Protein AF-A0A6I3C7V6-F1 (afdb_monomer_lite)

Structure (mmCIF, N/CA/C/O backbone):
data_AF-A0A6I3C7V6-F1
#
_entry.id   AF-A0A6I3C7V6-F1
#
loop_
_atom_site.group_PDB
_atom_site.id
_atom_site.type_symbol
_atom_site.label_atom_id
_atom_site.label_alt_id
_atom_site.label_comp_id
_atom_site.label_asym_id
_atom_site.label_entity_id
_atom_site.label_seq_id
_atom_site.pdbx_PDB_ins_code
_atom_site.Cartn_x
_atom_site.Cartn_y
_atom_site.Cartn_z
_atom_site.occupancy
_atom_site.B_iso_or_equiv
_atom_site.auth_seq_id
_atom_site.auth_comp_id
_atom_site.auth_asym_id
_atom_site.auth_atom_id
_atom_site.pdbx_PDB_model_num
ATOM 1 N N . MET A 1 1 ? -8.699 -9.680 4.869 1.00 90.75 1 MET A N 1
ATOM 2 C CA . MET A 1 1 ? -7.502 -8.913 5.266 1.00 90.75 1 MET A CA 1
ATOM 3 C C . MET A 1 1 ? -7.201 -7.929 4.156 1.00 90.75 1 MET A C 1
ATOM 5 O O . MET A 1 1 ? -7.150 -8.349 3.002 1.00 90.75 1 MET A O 1
ATOM 9 N N . LEU A 1 2 ? -7.077 -6.646 4.476 1.00 95.19 2 LEU A N 1
ATOM 10 C CA . LEU A 1 2 ? -6.741 -5.603 3.509 1.00 95.19 2 LEU A CA 1
ATOM 11 C C . LEU A 1 2 ? -5.252 -5.277 3.642 1.00 95.19 2 LEU A C 1
ATOM 13 O O . LEU A 1 2 ? -4.788 -4.923 4.722 1.00 95.19 2 LEU A O 1
ATOM 17 N N . VAL A 1 3 ? -4.504 -5.417 2.548 1.00 95.44 3 VAL A N 1
ATOM 18 C CA . VAL A 1 3 ? -3.051 -5.222 2.530 1.00 95.44 3 VAL A CA 1
ATOM 19 C C . VAL A 1 3 ? -2.707 -4.078 1.592 1.00 95.44 3 VAL A C 1
ATOM 21 O O . VAL A 1 3 ? -3.037 -4.135 0.406 1.00 95.44 3 VAL A O 1
ATOM 24 N N . MET A 1 4 ? -2.023 -3.054 2.105 1.00 96.06 4 MET A N 1
ATOM 25 C CA . MET A 1 4 ? -1.459 -2.002 1.266 1.00 96.06 4 MET A CA 1
ATOM 26 C C . MET A 1 4 ? -0.129 -2.45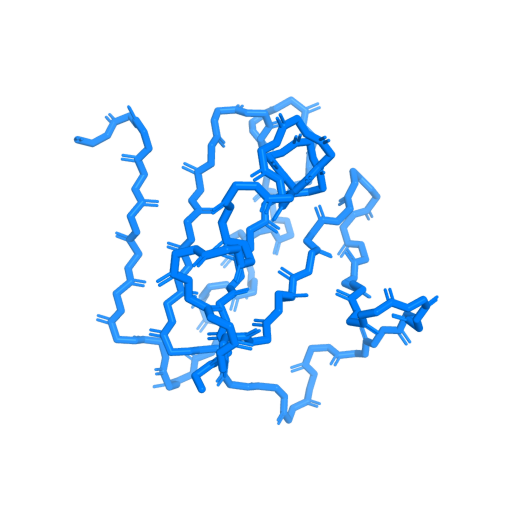6 0.661 1.00 96.06 4 MET A C 1
ATOM 28 O O . MET A 1 4 ? 0.756 -2.900 1.389 1.00 96.06 4 MET A O 1
ATOM 32 N N . ILE A 1 5 ? 0.026 -2.295 -0.651 1.00 95.62 5 ILE A N 1
ATOM 33 C CA . ILE A 1 5 ? 1.278 -2.500 -1.394 1.00 95.62 5 ILE A CA 1
ATOM 34 C C . ILE A 1 5 ? 1.453 -1.388 -2.436 1.00 95.62 5 ILE A C 1
ATOM 36 O O . ILE A 1 5 ? 0.482 -0.718 -2.790 1.00 95.62 5 ILE A O 1
ATOM 40 N N . SER A 1 6 ? 2.658 -1.192 -2.971 1.00 94.75 6 SER A N 1
ATOM 41 C CA . SER A 1 6 ? 2.833 -0.311 -4.131 1.00 94.75 6 SER A CA 1
ATOM 42 C C . SER A 1 6 ? 2.333 -0.965 -5.425 1.00 94.75 6 SER A C 1
ATOM 44 O O . SER A 1 6 ? 2.319 -2.195 -5.562 1.00 94.75 6 SER A O 1
ATOM 46 N N . GLU A 1 7 ? 1.949 -0.148 -6.407 1.00 94.69 7 GLU A N 1
ATOM 47 C CA . GLU A 1 7 ? 1.535 -0.637 -7.725 1.00 94.69 7 GLU A CA 1
ATOM 48 C C . GLU A 1 7 ? 2.640 -1.442 -8.413 1.00 94.69 7 GLU A C 1
ATOM 50 O O . GLU A 1 7 ? 2.351 -2.457 -9.040 1.00 94.69 7 GLU A O 1
ATOM 55 N N . ASN A 1 8 ? 3.908 -1.046 -8.272 1.00 92.50 8 ASN A N 1
ATOM 56 C CA . ASN A 1 8 ? 5.010 -1.772 -8.903 1.00 92.50 8 ASN A CA 1
ATOM 57 C C . ASN A 1 8 ? 5.147 -3.189 -8.332 1.00 92.50 8 ASN A C 1
ATOM 59 O O . ASN A 1 8 ? 5.282 -4.143 -9.097 1.00 92.50 8 ASN A O 1
ATOM 63 N N . VAL A 1 9 ? 5.020 -3.353 -7.009 1.00 92.94 9 VAL A N 1
ATOM 64 C CA . VAL A 1 9 ? 5.002 -4.685 -6.381 1.00 92.94 9 VAL A CA 1
ATOM 65 C C . VAL A 1 9 ? 3.810 -5.499 -6.865 1.00 92.94 9 VAL A C 1
ATOM 67 O O . VAL A 1 9 ? 3.964 -6.676 -7.197 1.00 92.94 9 VAL A O 1
ATOM 70 N N . HIS A 1 10 ? 2.625 -4.892 -6.939 1.00 94.88 10 HIS A N 1
ATOM 71 C CA . HIS A 1 10 ? 1.446 -5.586 -7.445 1.00 94.88 10 HIS A CA 1
ATOM 72 C C . HIS A 1 10 ? 1.614 -6.015 -8.908 1.00 94.88 10 HIS A C 1
ATOM 74 O O . HIS A 1 10 ? 1.286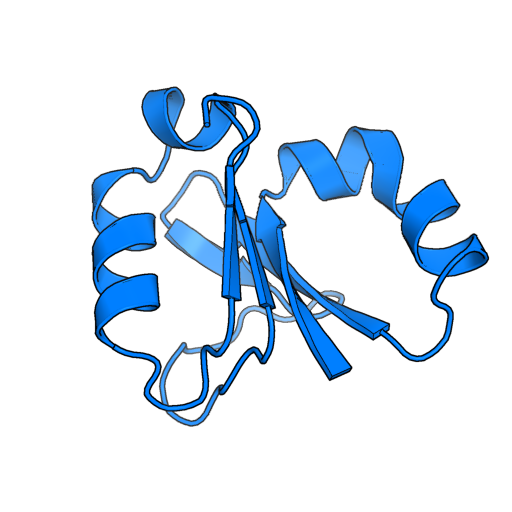 -7.144 -9.264 1.00 94.88 10 HIS A O 1
ATOM 80 N N . ARG A 1 11 ? 2.158 -5.154 -9.765 1.00 94.50 11 ARG A N 1
ATOM 81 C CA . ARG A 1 11 ? 2.397 -5.470 -11.174 1.00 94.50 11 ARG A CA 1
ATOM 82 C C . ARG A 1 11 ? 3.373 -6.635 -11.333 1.00 94.50 11 ARG A C 1
ATOM 84 O O . ARG A 1 11 ? 3.108 -7.551 -12.108 1.00 94.50 11 ARG A O 1
ATOM 91 N N . ASP A 1 12 ? 4.472 -6.622 -10.587 1.00 94.44 12 ASP A N 1
ATOM 92 C CA . ASP A 1 12 ? 5.562 -7.580 -10.779 1.00 94.44 12 ASP A CA 1
ATOM 93 C C . ASP A 1 12 ? 5.303 -8.914 -10.046 1.00 94.44 12 ASP A C 1
ATOM 95 O O . ASP A 1 12 ? 5.815 -9.968 -10.441 1.00 94.44 12 ASP A O 1
ATOM 99 N N . HIS A 1 13 ? 4.499 -8.900 -8.974 1.00 94.19 13 HIS A N 1
ATOM 100 C CA . HIS A 1 13 ? 4.306 -10.051 -8.081 1.00 94.19 13 HIS A CA 1
ATOM 101 C C . HIS A 1 13 ? 2.847 -10.368 -7.719 1.00 94.19 13 HIS A C 1
ATOM 103 O O . HIS A 1 13 ? 2.596 -11.398 -7.089 1.00 94.19 13 HIS A O 1
ATOM 109 N N . GLY A 1 14 ? 1.873 -9.558 -8.135 1.00 93.88 14 GLY A N 1
ATOM 110 C CA . GLY A 1 14 ? 0.469 -9.653 -7.715 1.00 93.88 14 GLY A CA 1
ATOM 111 C C . GLY A 1 14 ? -0.173 -11.007 -7.999 1.00 93.88 14 GLY A C 1
ATOM 112 O O . GLY A 1 14 ? -0.832 -11.560 -7.127 1.00 93.88 14 GLY A O 1
ATOM 113 N N . CYS A 1 15 ? 0.109 -11.622 -9.154 1.00 95.25 15 CYS A N 1
ATOM 114 C CA . CYS A 1 15 ? -0.387 -12.972 -9.460 1.00 95.25 15 CYS A CA 1
ATOM 115 C C . CYS A 1 15 ? 0.094 -14.018 -8.439 1.00 95.25 15 CYS A C 1
ATOM 117 O O . CYS A 1 15 ? -0.666 -14.889 -8.019 1.00 95.25 15 CYS A O 1
ATOM 119 N N . ARG A 1 16 ? 1.362 -13.930 -8.017 1.00 96.31 16 ARG A N 1
ATOM 120 C CA . ARG A 1 16 ? 1.937 -14.840 -7.020 1.00 96.31 16 ARG A CA 1
ATOM 121 C C . ARG A 1 16 ? 1.375 -14.558 -5.629 1.00 96.31 16 ARG A C 1
ATOM 123 O O . ARG A 1 16 ? 1.076 -15.502 -4.905 1.00 96.31 16 ARG A O 1
ATOM 130 N N . LEU A 1 17 ? 1.234 -13.285 -5.266 1.00 93.56 17 LEU A N 1
ATOM 131 C CA . LEU A 1 17 ? 0.651 -12.871 -3.991 1.00 93.56 17 LEU A CA 1
ATOM 132 C C . LEU A 1 17 ? -0.805 -13.342 -3.868 1.00 93.56 17 LEU A C 1
ATOM 134 O O . LEU A 1 17 ? -1.149 -13.972 -2.873 1.00 93.56 17 LEU A O 1
ATOM 138 N N . GLN A 1 18 ? -1.616 -13.155 -4.912 1.00 95.31 18 GLN A N 1
ATOM 139 C CA . GLN A 1 18 ? -3.000 -13.632 -4.969 1.00 95.31 18 GLN A CA 1
ATOM 140 C C . GLN A 1 18 ? -3.097 -15.159 -4.849 1.00 95.31 18 GLN A C 1
ATOM 142 O O . GLN A 1 18 ? -4.004 -15.670 -4.202 1.00 95.31 18 GLN A O 1
ATOM 147 N N . ALA A 1 19 ? -2.160 -15.905 -5.444 1.00 97.25 19 ALA A N 1
ATOM 148 C CA . ALA A 1 19 ? -2.134 -17.361 -5.317 1.00 97.25 19 ALA A CA 1
ATOM 149 C C . ALA A 1 19 ? -1.797 -17.834 -3.889 1.00 97.25 19 ALA A C 1
ATOM 151 O O . ALA A 1 19 ? -2.288 -18.875 -3.460 1.00 97.25 19 ALA A O 1
ATOM 152 N N . LEU A 1 20 ? -0.956 -17.090 -3.160 1.00 95.88 20 LEU A N 1
ATOM 153 C CA . LEU A 1 20 ? -0.560 -17.410 -1.781 1.00 95.88 20 LEU A CA 1
ATOM 154 C C . LEU A 1 20 ? -1.593 -16.954 -0.743 1.00 95.88 20 LEU A C 1
ATOM 156 O O . LEU A 1 20 ? -1.740 -17.599 0.291 1.00 95.88 20 LEU A O 1
ATOM 160 N N . ALA A 1 21 ? -2.286 -15.849 -1.012 1.00 95.06 21 ALA A N 1
ATOM 161 C CA . ALA A 1 21 ? -3.282 -15.253 -0.132 1.00 95.06 21 ALA A CA 1
ATOM 162 C C . ALA A 1 21 ? -4.540 -14.880 -0.940 1.00 95.06 21 ALA A C 1
ATOM 164 O O . ALA A 1 21 ? -4.754 -13.703 -1.236 1.00 95.06 21 ALA A O 1
ATOM 165 N N . PRO A 1 22 ? -5.379 -15.865 -1.315 1.00 95.88 22 PRO A N 1
ATOM 166 C CA . PRO A 1 22 ? -6.529 -15.633 -2.190 1.00 95.88 22 PRO A CA 1
ATOM 167 C C . PRO A 1 22 ? -7.610 -14.743 -1.563 1.00 95.88 22 PRO A C 1
ATOM 169 O O . PRO A 1 22 ? -8.326 -14.053 -2.285 1.00 95.88 22 PRO A O 1
ATOM 172 N N . ASP A 1 23 ? -7.692 -14.719 -0.233 1.00 95.50 23 ASP A N 1
ATOM 173 C CA . ASP A 1 23 ? -8.670 -13.924 0.520 1.00 95.50 23 ASP A CA 1
ATOM 174 C C . ASP A 1 23 ? -8.144 -12.525 0.900 1.00 95.50 23 ASP A C 1
ATOM 176 O O . ASP A 1 23 ? -8.815 -11.763 1.607 1.00 95.50 23 ASP A O 1
ATOM 180 N N . ALA A 1 24 ? -6.919 -12.184 0.483 1.00 94.56 24 ALA A N 1
ATOM 181 C CA . ALA A 1 24 ? -6.369 -10.852 0.678 1.00 94.56 24 ALA A CA 1
ATOM 182 C C . ALA A 1 24 ? -6.921 -9.886 -0.375 1.00 94.56 24 ALA A C 1
ATOM 184 O O . ALA A 1 24 ? -6.990 -10.193 -1.564 1.00 94.56 24 ALA A O 1
ATOM 185 N N . ALA A 1 25 ? -7.278 -8.689 0.078 1.00 96.00 25 ALA A N 1
ATOM 186 C CA . ALA A 1 25 ? -7.606 -7.570 -0.786 1.00 96.00 25 ALA A CA 1
ATOM 187 C C . ALA A 1 25 ? -6.378 -6.658 -0.899 1.00 96.00 25 ALA A C 1
ATOM 189 O O . ALA A 1 25 ? -5.807 -6.260 0.118 1.00 96.00 25 ALA A O 1
ATOM 190 N N . TRP A 1 26 ? -5.970 -6.331 -2.127 1.00 96.44 26 TRP A N 1
ATOM 191 C CA . TRP A 1 26 ? -4.758 -5.553 -2.392 1.00 96.44 26 TRP A CA 1
ATOM 192 C C . TRP A 1 26 ? -5.103 -4.087 -2.628 1.00 96.44 26 TRP A C 1
ATOM 194 O O . TRP A 1 26 ? -5.613 -3.719 -3.687 1.00 96.44 26 TRP A O 1
ATOM 204 N N . LEU A 1 27 ? -4.810 -3.253 -1.634 1.00 97.38 27 LEU A N 1
ATOM 205 C CA . LEU A 1 27 ? -4.888 -1.804 -1.742 1.00 97.38 27 LEU A CA 1
ATOM 206 C C . LEU A 1 27 ? -3.584 -1.288 -2.355 1.00 97.38 27 LEU A C 1
ATOM 208 O O . LEU A 1 27 ? -2.521 -1.361 -1.743 1.00 97.38 27 LEU A O 1
ATOM 212 N N . ARG A 1 28 ? -3.650 -0.794 -3.585 1.00 96.75 28 ARG A N 1
ATOM 213 C CA . ARG A 1 28 ? -2.469 -0.454 -4.384 1.00 96.75 28 ARG A CA 1
ATOM 214 C C . ARG A 1 28 ? -2.211 1.043 -4.345 1.00 96.75 28 ARG A C 1
ATOM 216 O O . ARG A 1 28 ? -3.018 1.810 -4.870 1.00 96.75 28 ARG A O 1
ATOM 223 N N . LEU A 1 29 ? -1.083 1.445 -3.772 1.00 96.75 29 LEU A N 1
ATOM 224 C CA . LEU A 1 29 ? -0.587 2.816 -3.825 1.00 96.75 29 LEU A CA 1
ATOM 225 C C . LEU A 1 29 ? 0.058 3.080 -5.189 1.00 96.75 29 LEU A C 1
ATOM 227 O O . LEU A 1 29 ? 1.039 2.433 -5.555 1.00 96.75 29 LEU A O 1
ATOM 231 N N . GLN A 1 30 ? -0.517 4.018 -5.934 1.00 96.25 30 GLN A N 1
ATOM 232 C CA . GLN A 1 30 ? -0.052 4.437 -7.254 1.00 96.25 30 GLN A CA 1
ATOM 233 C C . GLN A 1 30 ? 1.041 5.507 -7.145 1.00 96.25 30 GLN A C 1
ATOM 235 O O . GLN A 1 30 ? 1.146 6.189 -6.126 1.00 96.25 30 GLN A O 1
ATOM 240 N N . ASP A 1 31 ? 1.809 5.713 -8.217 1.00 93.75 31 ASP A N 1
ATOM 241 C CA . ASP A 1 31 ? 2.929 6.669 -8.237 1.00 93.75 31 ASP A CA 1
ATOM 242 C C . ASP A 1 31 ? 2.501 8.135 -8.021 1.00 93.75 31 ASP A C 1
ATOM 244 O O . ASP A 1 31 ? 3.287 8.953 -7.540 1.00 93.75 31 ASP A O 1
ATOM 248 N N . ASP A 1 32 ? 1.245 8.468 -8.333 1.00 93.69 32 ASP A N 1
ATOM 249 C CA . ASP A 1 32 ? 0.641 9.785 -8.097 1.00 93.69 32 ASP A CA 1
ATOM 250 C C . ASP A 1 32 ? 0.075 9.958 -6.672 1.00 93.69 32 ASP A C 1
ATOM 252 O O . ASP A 1 32 ? -0.431 11.025 -6.322 1.00 93.69 32 ASP A O 1
ATOM 256 N N . GLY A 1 33 ? 0.179 8.922 -5.835 1.00 94.06 33 GLY A N 1
ATOM 257 C CA . GLY A 1 33 ? -0.324 8.903 -4.465 1.00 94.06 33 GLY A CA 1
ATOM 258 C C . GLY A 1 33 ? -1.801 8.528 -4.331 1.00 94.06 33 GLY A C 1
ATOM 259 O O . GLY A 1 33 ? -2.319 8.535 -3.211 1.00 94.06 33 GLY A O 1
ATOM 260 N N . THR A 1 34 ? -2.487 8.194 -5.427 1.00 96.62 34 THR A N 1
ATOM 261 C CA . THR A 1 34 ? -3.845 7.640 -5.370 1.00 96.62 34 THR A CA 1
ATOM 262 C C . THR A 1 34 ? -3.837 6.185 -4.904 1.00 96.62 34 THR A C 1
ATOM 264 O O . THR A 1 34 ? -2.829 5.477 -4.987 1.00 96.62 34 THR A O 1
ATOM 267 N N . LEU A 1 35 ? -4.979 5.729 -4.389 1.00 97.62 35 LEU A N 1
ATOM 268 C CA . LEU A 1 35 ? -5.184 4.346 -3.974 1.00 97.62 35 LEU A CA 1
ATOM 269 C C . LEU A 1 35 ? -6.126 3.644 -4.945 1.00 97.62 35 LEU A C 1
ATOM 271 O O . LEU A 1 35 ? -7.138 4.212 -5.356 1.00 97.62 35 LEU A O 1
ATOM 275 N N . ARG A 1 36 ? -5.817 2.390 -5.277 1.00 97.75 36 ARG A N 1
ATOM 276 C CA . ARG A 1 36 ? -6.687 1.526 -6.079 1.00 97.75 36 ARG A CA 1
ATOM 277 C C . ARG A 1 36 ? -7.030 0.231 -5.364 1.00 97.75 36 ARG A C 1
ATOM 279 O O . ARG A 1 36 ? -6.149 -0.410 -4.796 1.00 97.75 36 ARG A O 1
ATOM 286 N N . LEU A 1 37 ? -8.285 -0.188 -5.470 1.00 96.50 37 LEU A N 1
ATOM 287 C CA . LEU A 1 37 ? -8.756 -1.500 -5.036 1.00 96.50 37 LEU A CA 1
ATOM 288 C C . LEU A 1 37 ? -9.485 -2.164 -6.206 1.00 96.50 37 LEU A C 1
ATOM 290 O O . LEU A 1 37 ? -10.515 -1.673 -6.655 1.00 96.50 37 LEU A O 1
ATOM 294 N N . GLY A 1 38 ? -8.919 -3.246 -6.746 1.00 93.88 38 GLY A N 1
ATOM 295 C CA . GLY A 1 38 ? -9.330 -3.708 -8.075 1.00 93.88 38 GLY A CA 1
ATOM 296 C C . GLY A 1 38 ? -9.107 -2.600 -9.108 1.00 93.88 38 GLY A C 1
ATOM 297 O O . GLY A 1 38 ? -8.060 -1.950 -9.086 1.00 93.88 38 GLY A O 1
ATOM 298 N N . ASP A 1 39 ? -10.078 -2.350 -9.982 1.00 94.75 39 ASP A N 1
ATOM 299 C CA . ASP A 1 39 ? -9.975 -1.316 -11.023 1.00 94.75 39 ASP A CA 1
ATOM 300 C C . ASP A 1 39 ? -10.383 0.090 -10.554 1.00 94.75 39 ASP A C 1
ATOM 302 O O . ASP A 1 39 ? -10.143 1.069 -11.271 1.00 94.75 39 ASP A O 1
ATOM 306 N N . ASP A 1 40 ? -10.921 0.204 -9.339 1.00 97.25 40 ASP A N 1
ATOM 307 C CA . ASP A 1 40 ? -11.489 1.438 -8.809 1.00 97.25 40 ASP A CA 1
ATOM 308 C C . ASP A 1 40 ? -10.453 2.271 -8.053 1.00 97.25 40 ASP A C 1
ATOM 310 O O . ASP A 1 40 ? -9.640 1.747 -7.287 1.00 97.25 40 ASP A O 1
ATOM 314 N N . VAL A 1 41 ? -10.509 3.592 -8.249 1.00 97.25 41 VAL A N 1
ATOM 315 C CA . VAL A 1 41 ? -9.800 4.563 -7.404 1.00 97.25 41 VAL A CA 1
ATOM 316 C C . VAL A 1 41 ? -10.624 4.783 -6.141 1.00 97.25 41 VAL A C 1
ATOM 318 O O . VAL A 1 41 ? -11.825 5.041 -6.221 1.00 97.25 41 VAL A O 1
ATOM 321 N N . VAL A 1 42 ? -9.980 4.681 -4.983 1.00 96.94 42 VAL A N 1
ATOM 322 C CA . VAL A 1 42 ? -10.635 4.756 -3.676 1.00 96.94 42 VAL A CA 1
ATOM 323 C C . VAL A 1 42 ? -10.021 5.850 -2.814 1.00 96.94 42 VAL A C 1
ATOM 325 O O . VAL A 1 42 ? -8.823 6.123 -2.878 1.00 96.94 42 VAL A O 1
ATOM 328 N N . GLU A 1 43 ? -10.849 6.463 -1.976 1.00 95.06 43 GLU A N 1
ATOM 329 C CA . GLU A 1 43 ? -10.388 7.398 -0.954 1.00 95.06 43 GLU A CA 1
ATOM 330 C C . GLU A 1 43 ? -9.879 6.639 0.271 1.00 95.06 43 GLU A C 1
ATOM 332 O O . GLU A 1 43 ? -10.417 5.600 0.647 1.00 95.06 43 GLU A O 1
ATOM 337 N N . ALA A 1 44 ? -8.860 7.182 0.935 1.00 92.31 44 ALA A N 1
ATOM 338 C CA . ALA A 1 44 ? -8.294 6.568 2.137 1.00 92.31 44 ALA A CA 1
ATOM 339 C C . ALA A 1 44 ? -9.254 6.592 3.338 1.00 92.31 44 ALA A C 1
ATOM 341 O O . ALA A 1 44 ? -9.122 5.786 4.260 1.00 92.31 44 ALA A O 1
ATOM 342 N N . THR A 1 45 ? -10.203 7.533 3.352 1.00 89.94 45 THR A N 1
ATOM 343 C CA . THR A 1 45 ? -11.152 7.715 4.451 1.00 89.94 45 THR A CA 1
ATOM 344 C C . THR A 1 45 ? -12.048 6.490 4.605 1.00 89.94 45 THR A C 1
ATOM 346 O O . THR A 1 45 ? -12.771 6.116 3.689 1.00 89.94 45 THR A O 1
ATOM 349 N N . GLY A 1 46 ? -12.028 5.886 5.794 1.00 83.75 46 GLY A N 1
ATOM 350 C CA . GLY A 1 46 ? -12.812 4.686 6.092 1.00 83.75 46 GLY A CA 1
ATOM 351 C C . GLY A 1 46 ? -12.171 3.380 5.616 1.00 83.75 46 GLY A C 1
ATOM 352 O O . GLY A 1 46 ? -12.704 2.316 5.922 1.00 83.75 46 GLY A O 1
ATOM 353 N N . LEU A 1 47 ? -11.023 3.438 4.930 1.00 91.06 47 LEU A N 1
ATOM 354 C CA . LEU A 1 47 ? -10.176 2.266 4.734 1.00 91.06 47 LEU A CA 1
ATOM 355 C C . LEU A 1 47 ? -9.362 2.000 5.999 1.00 91.06 47 LEU A C 1
ATOM 357 O O . LEU A 1 47 ? -8.935 2.923 6.693 1.00 91.06 47 LEU A O 1
ATOM 361 N N . GLY A 1 48 ? -9.145 0.719 6.269 1.00 89.00 48 GLY A N 1
ATOM 362 C CA . GLY A 1 48 ? -8.330 0.249 7.377 1.00 89.00 48 GLY A CA 1
ATOM 363 C C . GLY A 1 48 ? -7.539 -0.977 6.949 1.00 89.00 48 GLY A C 1
ATOM 364 O O . GLY A 1 48 ? -8.001 -2.091 7.187 1.00 89.00 48 GLY A O 1
ATOM 365 N N . PRO A 1 49 ? -6.411 -0.809 6.237 1.00 93.12 49 PRO A N 1
ATOM 366 C CA . PRO A 1 49 ? -5.521 -1.925 5.974 1.00 93.12 49 PRO A CA 1
ATOM 367 C C . PRO A 1 49 ? -4.963 -2.466 7.291 1.00 93.12 49 PRO A C 1
ATOM 369 O O . PRO A 1 49 ? -4.618 -1.702 8.193 1.00 93.12 49 PRO A O 1
ATOM 372 N N . ASP A 1 50 ? -4.888 -3.790 7.377 1.00 91.50 50 ASP A N 1
ATOM 373 C CA . ASP A 1 50 ? -4.324 -4.513 8.519 1.00 91.50 50 ASP A CA 1
ATOM 374 C C . ASP A 1 50 ? -2.786 -4.492 8.440 1.00 91.50 50 ASP A C 1
ATOM 376 O O . ASP A 1 50 ? -2.078 -4.395 9.443 1.00 91.50 50 ASP A O 1
ATOM 380 N N . VAL A 1 51 ? -2.265 -4.554 7.207 1.00 92.62 51 VAL A N 1
ATOM 381 C CA . VAL A 1 51 ? -0.836 -4.647 6.896 1.00 92.62 51 VAL A CA 1
ATOM 382 C C . VAL A 1 51 ? -0.471 -3.691 5.766 1.00 92.62 51 VAL A C 1
ATOM 384 O O . VAL A 1 51 ? -1.197 -3.572 4.779 1.00 92.62 51 VAL A O 1
ATOM 387 N N . ALA A 1 52 ? 0.703 -3.072 5.865 1.00 94.00 52 ALA A N 1
ATOM 388 C CA . ALA A 1 52 ? 1.328 -2.329 4.777 1.00 94.00 52 ALA A CA 1
ATOM 389 C C . ALA A 1 52 ? 2.696 -2.928 4.432 1.00 94.00 52 ALA A C 1
ATOM 391 O O . ALA A 1 52 ? 3.560 -3.049 5.298 1.00 94.00 52 ALA A O 1
ATOM 392 N N . PHE A 1 53 ? 2.915 -3.264 3.160 1.00 91.81 53 PHE A N 1
ATOM 393 C CA . PHE A 1 53 ? 4.227 -3.622 2.630 1.00 91.81 53 PHE A CA 1
ATOM 394 C C . PHE A 1 53 ? 4.778 -2.472 1.786 1.00 91.81 53 PHE A C 1
ATOM 396 O O . PHE A 1 53 ? 4.195 -2.086 0.772 1.00 91.81 53 PHE A O 1
ATOM 403 N N . ILE A 1 54 ? 5.920 -1.939 2.206 1.00 88.50 54 ILE A N 1
ATOM 404 C CA . ILE A 1 54 ? 6.581 -0.790 1.598 1.00 88.50 54 ILE A CA 1
ATOM 405 C C . ILE A 1 54 ? 7.853 -1.272 0.913 1.00 88.50 54 ILE A C 1
ATOM 407 O O . ILE A 1 54 ? 8.806 -1.731 1.545 1.00 88.50 54 ILE A O 1
ATOM 411 N N . SER A 1 55 ? 7.874 -1.152 -0.404 1.00 86.56 55 SER A N 1
ATOM 412 C CA . SER A 1 55 ? 9.064 -1.360 -1.219 1.00 86.56 55 SER A CA 1
ATOM 413 C C . SER A 1 55 ? 9.800 -0.044 -1.473 1.00 86.56 55 SER A C 1
ATOM 415 O O . SER A 1 55 ? 9.278 1.052 -1.267 1.00 86.56 55 SER A O 1
ATOM 417 N N . ASN A 1 56 ? 11.050 -0.155 -1.930 1.00 87.94 56 ASN A N 1
ATOM 418 C CA . ASN A 1 56 ? 11.918 1.006 -2.137 1.00 87.94 56 ASN A CA 1
ATOM 419 C C . ASN A 1 56 ? 11.441 1.949 -3.254 1.00 87.94 56 ASN A C 1
ATOM 421 O O . ASN A 1 56 ? 11.868 3.097 -3.309 1.00 87.94 56 ASN A O 1
ATOM 425 N N . ASP A 1 57 ? 10.570 1.480 -4.144 1.00 85.81 57 ASP A N 1
ATOM 426 C CA . ASP A 1 57 ? 9.964 2.282 -5.210 1.00 85.81 57 ASP A CA 1
ATOM 427 C C . ASP A 1 57 ? 9.168 3.477 -4.670 1.00 85.81 57 ASP A C 1
ATOM 429 O O . ASP A 1 57 ? 9.166 4.536 -5.293 1.00 85.81 57 ASP A O 1
ATOM 433 N N . VAL A 1 58 ? 8.595 3.359 -3.470 1.00 88.00 58 VAL A N 1
ATOM 434 C CA . VAL A 1 58 ? 7.896 4.460 -2.799 1.00 88.00 58 VAL A CA 1
ATOM 435 C C . VAL A 1 58 ? 8.807 5.681 -2.625 1.00 88.00 58 VAL A C 1
ATOM 437 O O . VAL A 1 58 ? 8.334 6.805 -2.775 1.00 88.00 58 VAL A O 1
ATOM 440 N N . PHE A 1 59 ? 10.115 5.491 -2.399 1.00 86.88 59 PHE A N 1
ATOM 441 C CA . PHE A 1 59 ? 11.082 6.594 -2.278 1.00 86.88 59 PHE A CA 1
ATOM 442 C C . PHE A 1 59 ? 11.342 7.338 -3.594 1.00 86.88 59 PHE A C 1
ATOM 444 O O . PHE A 1 59 ? 11.816 8.473 -3.561 1.00 86.88 59 PHE A O 1
ATOM 451 N N . TYR A 1 60 ? 11.027 6.726 -4.735 1.00 87.38 60 TYR A N 1
ATOM 452 C CA . TYR A 1 60 ? 11.124 7.345 -6.060 1.00 87.38 60 TYR A CA 1
ATOM 453 C C . TYR A 1 60 ? 9.771 7.847 -6.581 1.00 87.38 60 TYR A C 1
ATOM 455 O O . TYR A 1 60 ? 9.721 8.461 -7.645 1.00 87.38 60 TYR A O 1
ATOM 463 N N . GLY A 1 61 ? 8.694 7.610 -5.829 1.00 87.00 61 GLY A N 1
ATOM 464 C CA . GLY A 1 61 ? 7.337 8.025 -6.156 1.00 87.00 61 GLY A CA 1
ATOM 465 C C . GLY A 1 61 ? 6.656 8.722 -4.968 1.00 87.00 61 GLY A C 1
ATOM 466 O O . GLY A 1 61 ? 7.147 9.751 -4.491 1.00 87.00 61 GLY A O 1
ATOM 467 N N . PRO A 1 62 ? 5.525 8.205 -4.462 1.00 93.12 62 PRO A N 1
ATOM 468 C CA . PRO A 1 62 ? 4.613 8.926 -3.576 1.00 93.12 62 PRO A CA 1
ATOM 469 C C . PRO A 1 62 ? 5.043 8.872 -2.098 1.00 93.12 62 PRO A C 1
ATOM 471 O O . PRO A 1 62 ? 4.206 8.678 -1.218 1.00 93.12 62 PRO A O 1
ATOM 474 N N . VAL A 1 63 ? 6.334 9.052 -1.787 1.00 93.06 63 VAL A N 1
ATOM 475 C CA . VAL A 1 63 ? 6.887 8.829 -0.434 1.00 93.06 63 VAL A CA 1
ATOM 476 C C . VAL A 1 63 ? 6.145 9.593 0.658 1.00 93.06 63 VAL A C 1
ATOM 478 O O . VAL A 1 63 ? 5.752 9.007 1.663 1.00 93.06 63 VAL A O 1
ATOM 481 N N . ARG A 1 64 ? 5.886 10.889 0.446 1.00 94.25 64 ARG A N 1
ATOM 482 C CA . ARG A 1 64 ? 5.167 11.716 1.422 1.00 94.25 64 ARG A CA 1
ATOM 483 C C . ARG A 1 64 ? 3.761 11.172 1.655 1.00 94.25 64 ARG A C 1
ATOM 485 O O . ARG A 1 64 ? 3.359 10.998 2.799 1.00 94.25 64 ARG A O 1
ATOM 492 N N . LYS A 1 65 ? 3.042 10.880 0.570 1.00 94.75 65 LYS A N 1
ATOM 493 C CA . LYS A 1 65 ? 1.666 10.397 0.644 1.00 94.75 65 LYS A CA 1
ATOM 494 C C . LYS A 1 65 ? 1.586 9.028 1.312 1.00 94.75 65 LYS A C 1
ATOM 496 O O . LYS A 1 65 ? 0.674 8.798 2.094 1.00 94.75 65 LYS A O 1
ATOM 501 N N . CYS A 1 66 ? 2.558 8.152 1.055 1.00 94.12 66 CYS A N 1
ATOM 502 C CA . CYS A 1 66 ? 2.677 6.875 1.747 1.00 94.12 66 CYS A CA 1
ATOM 503 C C . CYS A 1 66 ? 2.724 7.085 3.263 1.00 94.12 66 CYS A C 1
ATOM 505 O O . CYS A 1 66 ? 1.88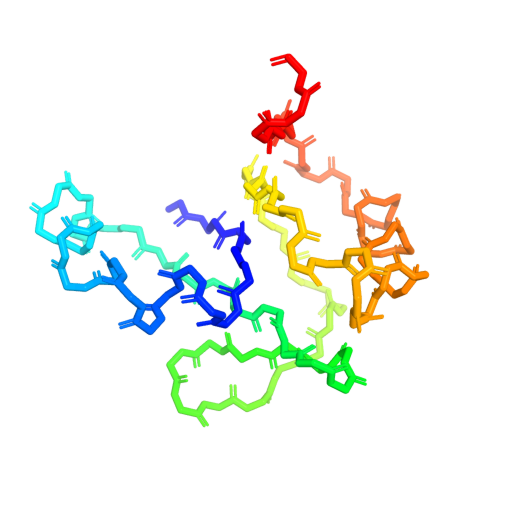9 6.533 3.967 1.00 94.12 66 CYS A O 1
ATOM 507 N N . PHE A 1 67 ? 3.644 7.912 3.770 1.00 93.31 67 PHE A 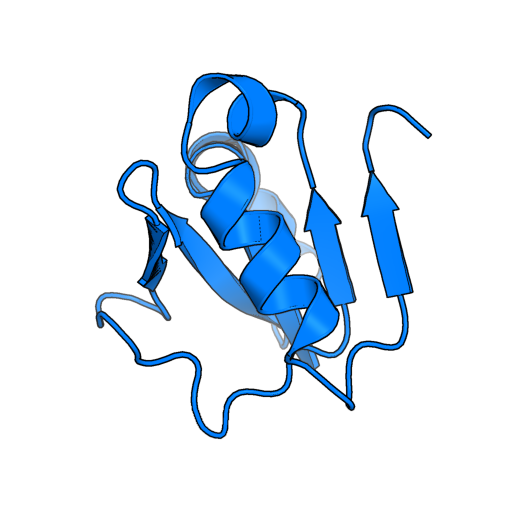N 1
ATOM 508 C CA . PHE A 1 67 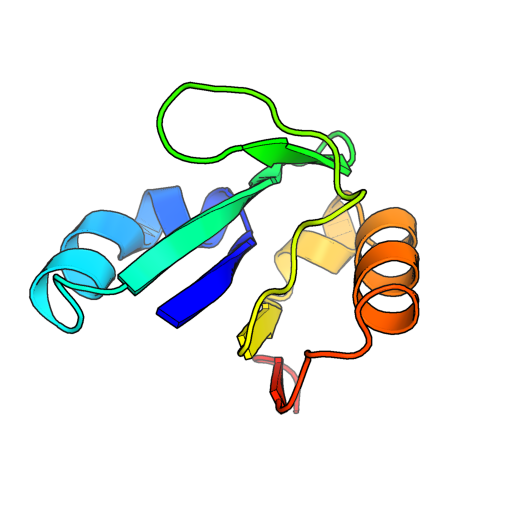? 3.745 8.155 5.213 1.00 93.31 67 PHE A CA 1
ATOM 509 C C . PHE A 1 67 ? 2.482 8.794 5.802 1.00 93.31 67 PHE A C 1
ATOM 511 O O . PHE A 1 67 ? 2.011 8.327 6.833 1.00 93.31 67 PHE A O 1
ATOM 518 N N . GLU A 1 68 ? 1.875 9.768 5.114 1.00 94.81 68 GLU A N 1
ATOM 519 C CA . GLU A 1 68 ? 0.592 10.355 5.537 1.00 94.81 68 GLU A CA 1
ATOM 520 C C . GLU A 1 68 ? -0.511 9.294 5.701 1.00 94.81 68 GLU A C 1
ATOM 522 O O . GLU A 1 68 ? -1.306 9.367 6.634 1.00 94.81 68 GLU A O 1
ATOM 527 N N . LEU A 1 69 ? -0.571 8.302 4.806 1.00 94.81 69 LEU A N 1
ATOM 528 C CA . LEU A 1 69 ? -1.552 7.217 4.879 1.00 94.81 69 LEU A CA 1
ATOM 529 C C . LEU A 1 69 ? -1.276 6.267 6.048 1.00 94.81 69 LEU A C 1
ATOM 531 O O . LEU A 1 69 ? -2.197 5.927 6.785 1.00 94.81 69 LEU A O 1
ATOM 535 N N . LEU A 1 70 ? -0.014 5.871 6.239 1.00 93.00 70 LEU A N 1
ATOM 536 C CA . LEU A 1 70 ? 0.382 4.983 7.337 1.00 93.00 70 LEU A CA 1
ATOM 537 C C . LEU A 1 70 ? 0.084 5.608 8.703 1.00 93.00 70 LEU A C 1
ATOM 539 O O . LEU A 1 70 ? -0.386 4.918 9.600 1.00 93.00 70 LEU A O 1
ATOM 543 N N . GLU A 1 71 ? 0.330 6.911 8.851 1.00 92.38 71 GLU A N 1
ATOM 544 C CA . GLU A 1 71 ? 0.023 7.659 10.075 1.00 92.38 71 GLU A CA 1
ATOM 545 C C . GLU A 1 71 ? -1.488 7.807 10.306 1.00 92.38 71 GLU A C 1
ATOM 547 O O . GLU A 1 71 ? -1.939 7.889 11.449 1.00 92.38 71 GLU A O 1
ATOM 552 N N . ALA A 1 72 ? -2.279 7.840 9.230 1.00 92.81 72 ALA A N 1
ATOM 553 C CA . ALA A 1 72 ? -3.718 8.058 9.293 1.00 92.81 72 ALA A CA 1
ATOM 554 C 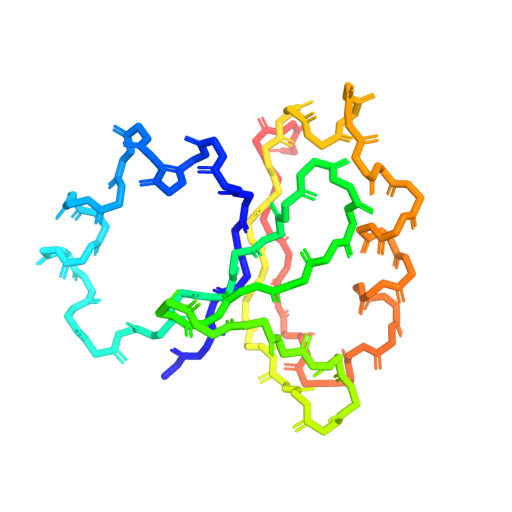C . ALA A 1 72 ? -4.543 6.789 9.562 1.00 92.81 72 ALA A C 1
ATOM 556 O O . ALA A 1 72 ? -5.722 6.917 9.901 1.00 92.81 72 ALA A O 1
ATOM 557 N N . TRP A 1 73 ? -3.982 5.583 9.410 1.00 93.94 73 TRP A N 1
ATOM 558 C CA . TRP A 1 73 ? -4.730 4.331 9.562 1.00 93.94 73 TRP A CA 1
ATOM 559 C C . TRP A 1 73 ? -4.589 3.717 10.960 1.00 93.94 73 TRP A C 1
ATOM 561 O O . TRP A 1 73 ? -3.592 3.060 11.252 1.00 93.94 73 TRP A O 1
ATOM 571 N N . PRO A 1 74 ? -5.615 3.843 11.825 1.00 85.44 74 PRO A N 1
ATOM 572 C CA . PRO A 1 74 ? -5.543 3.350 13.199 1.00 85.44 74 PRO A CA 1
ATOM 573 C C . PRO A 1 74 ? -5.599 1.819 13.305 1.00 85.44 74 PRO A C 1
ATOM 575 O O . PRO A 1 74 ? -5.255 1.278 14.350 1.00 85.44 74 PRO A O 1
ATOM 578 N N . SER A 1 75 ? -6.063 1.126 12.260 1.00 86.19 75 SER A N 1
ATOM 579 C CA . SER A 1 75 ? -6.133 -0.341 12.197 1.00 86.19 75 SER A CA 1
ATOM 580 C C . SER A 1 75 ? -4.823 -0.994 11.766 1.00 86.19 75 SER A C 1
ATOM 582 O O . SER A 1 75 ? -4.759 -2.216 11.696 1.00 86.19 75 SER A O 1
ATOM 584 N N . LEU A 1 76 ? -3.816 -0.201 11.395 1.00 89.31 76 LEU A N 1
ATOM 585 C CA . LEU A 1 76 ? -2.582 -0.721 10.837 1.00 89.31 76 LEU A CA 1
ATOM 586 C C . LEU A 1 76 ? -1.759 -1.387 11.944 1.00 89.31 76 LEU A C 1
ATOM 588 O O . LEU A 1 76 ? -1.162 -0.714 12.781 1.00 89.31 76 LEU A O 1
ATOM 592 N N . GLU A 1 77 ? -1.731 -2.717 11.949 1.00 85.88 77 GLU A N 1
ATOM 593 C CA . GLU A 1 77 ? -1.038 -3.491 12.983 1.00 85.88 77 GLU A CA 1
ATOM 594 C C . GLU A 1 77 ? 0.447 -3.661 12.665 1.00 85.88 77 GLU A C 1
ATOM 596 O O . GLU A 1 77 ? 1.283 -3.750 13.568 1.00 85.88 77 GLU A O 1
ATOM 601 N N . TRP A 1 78 ? 0.789 -3.711 11.375 1.00 88.00 78 TRP A N 1
ATOM 602 C CA . TRP A 1 78 ? 2.149 -3.996 10.944 1.00 88.00 78 TRP A CA 1
ATOM 603 C C . TRP A 1 78 ? 2.530 -3.294 9.641 1.00 88.00 78 TRP A C 1
ATOM 605 O O . TRP A 1 78 ? 1.805 -3.315 8.643 1.00 88.00 78 TRP A O 1
ATOM 615 N N . VAL A 1 79 ? 3.731 -2.714 9.652 1.00 89.50 79 VAL A N 1
ATOM 616 C CA . VAL A 1 79 ? 4.408 -2.176 8.474 1.00 89.50 79 VAL A CA 1
ATOM 617 C C . VAL A 1 79 ? 5.650 -3.015 8.223 1.00 89.50 79 VAL A C 1
ATOM 619 O O . VAL A 1 79 ? 6.551 -3.056 9.060 1.00 89.50 79 VAL A O 1
ATOM 622 N N . GLN A 1 80 ? 5.713 -3.643 7.054 1.00 85.75 80 GLN A N 1
ATOM 623 C CA . GLN A 1 80 ? 6.903 -4.330 6.579 1.00 85.75 80 GLN A CA 1
ATOM 624 C C . GLN A 1 80 ? 7.588 -3.491 5.515 1.00 85.75 80 GLN A C 1
ATOM 626 O O . GLN A 1 80 ? 6.956 -3.065 4.552 1.00 85.75 80 GLN A O 1
ATOM 631 N N . SER A 1 81 ? 8.893 -3.295 5.659 1.00 79.44 81 SER A N 1
ATOM 632 C CA . SER A 1 81 ? 9.713 -2.610 4.665 1.00 79.44 81 SER A CA 1
ATOM 633 C C . SER A 1 81 ? 10.803 -3.541 4.161 1.00 79.44 81 SER A C 1
ATOM 635 O O . SER A 1 81 ? 11.423 -4.247 4.949 1.00 79.44 81 SER A O 1
ATOM 637 N N . ALA A 1 82 ? 11.072 -3.527 2.855 1.00 66.75 82 ALA A N 1
ATOM 638 C CA . ALA A 1 82 ? 12.211 -4.255 2.287 1.00 66.75 82 ALA A CA 1
ATOM 639 C C . ALA A 1 82 ? 13.577 -3.670 2.714 1.00 66.75 82 ALA A C 1
ATOM 641 O O . ALA A 1 82 ? 14.609 -4.293 2.473 1.00 66.75 82 ALA A O 1
ATOM 642 N N . ALA A 1 83 ? 13.586 -2.475 3.317 1.00 56.78 83 ALA A N 1
ATOM 643 C CA . ALA A 1 83 ? 14.779 -1.797 3.821 1.00 56.78 83 ALA A CA 1
ATOM 644 C C . ALA A 1 83 ? 15.025 -1.992 5.333 1.00 56.78 83 ALA A C 1
ATOM 646 O O . ALA A 1 83 ? 15.985 -1.417 5.848 1.00 56.78 83 ALA A O 1
ATOM 647 N N . ALA A 1 84 ? 14.160 -2.738 6.035 1.00 45.72 84 ALA A N 1
ATOM 648 C CA . ALA A 1 84 ? 14.218 -2.957 7.484 1.00 45.72 84 ALA A CA 1
ATOM 649 C C . ALA A 1 84 ? 14.717 -4.362 7.850 1.00 45.72 84 ALA A C 1
ATOM 651 O O . ALA A 1 84 ? 14.339 -5.330 7.151 1.00 45.72 84 ALA A O 1
#

Secondary structure (DSSP, 8-state):
-EEEEEHHHHHHHHHHHHHH-TT-EEEEE-TTS-EEETTEEE-STT---SEEEE-GGGGGTTHHHHHHHHHH-TT--EEEETT-

pLDDT: mean 91.54, std 7.89, range [45.72, 97.75]

Foldseek 3Di:
DEEEEEPVCCVVCVVVVCVVPVPYFYFYQYLARWTDTPNDTDDLPPDAHQEYEDEPVCVVGVVVSVVVSVVPHPNHPYYHYPVD

Sequence (84 aa):
MLVMISENVHRDHGCRLQALAPDAAWLRLQDDGTLRLGDDVVEATGLGPDVAFISNDVFYGPVRKCFELLEAWPSLEWVQSAAA

Radius of gyration: 11.67 Å; chains: 1; bounding box: 28×29×24 Å